Protein AF-E3GMN7-F1 (afdb_monomer_lite)

InterPro domains:
  IPR015797 NUDIX hydrolase-like domain superfamily [SSF55811] (8-38)

Radius of gyration: 14.88 Å; chains: 1; bounding box: 30×33×36 Å

Secondary structure (DSSP, 8-state):
---------EEEE--EETTEE--EEP-SSSSSTT-EE-EEEE----

Organism: NCBI:txid53442

pLDDT: mean 83.45, std 13.3, range [49.19, 96.94]

Sequence (46 aa):
MKERYKTPSAVFAIFFKNNQVLLQKRQNTGYMDGYYDFAASPRRTK

Structure (mmCIF, N/CA/C/O backbone):
data_AF-E3GMN7-F1
#
_entry.id   AF-E3GMN7-F1
#
loop_
_atom_site.group_PDB
_atom_site.id
_atom_site.type_symbol
_atom_site.label_atom_id
_atom_site.label_alt_id
_atom_site.label_comp_id
_atom_site.label_asym_id
_atom_site.label_entity_id
_atom_site.label_seq_id
_atom_site.pdbx_PDB_ins_code
_atom_site.Cartn_x
_atom_site.Cartn_y
_atom_site.Cartn_z
_atom_site.occupancy
_atom_site.B_iso_or_equiv
_atom_site.auth_seq_id
_atom_site.auth_comp_id
_atom_site.auth_asym_id
_atom_site.auth_atom_id
_atom_site.pdbx_PDB_model_num
ATOM 1 N N . MET A 1 1 ? 14.931 -23.010 -24.317 1.00 49.19 1 MET A N 1
ATOM 2 C CA . MET A 1 1 ? 14.262 -22.958 -22.997 1.00 49.19 1 MET A CA 1
ATOM 3 C C . MET A 1 1 ? 13.203 -21.871 -23.055 1.00 49.19 1 MET A C 1
ATOM 5 O O . MET A 1 1 ? 13.547 -20.739 -23.348 1.00 49.19 1 MET A O 1
ATOM 9 N N . LYS A 1 2 ? 11.921 -22.215 -22.890 1.00 58.91 2 LYS A N 1
ATOM 10 C CA . LYS A 1 2 ? 10.816 -21.246 -22.931 1.00 58.91 2 LYS A CA 1
ATOM 11 C C . LYS A 1 2 ? 10.797 -20.531 -21.577 1.00 58.91 2 LYS A C 1
ATOM 13 O O . LYS A 1 2 ? 10.431 -21.154 -20.583 1.00 58.91 2 LYS A O 1
ATOM 18 N N . GLU A 1 3 ? 11.269 -19.288 -21.509 1.00 65.00 3 GLU A N 1
ATOM 19 C CA . GLU A 1 3 ? 11.167 -18.495 -20.281 1.00 65.00 3 GLU A CA 1
ATOM 20 C C . GLU A 1 3 ? 9.690 -18.377 -19.897 1.00 65.00 3 GLU A C 1
ATOM 22 O O . GLU A 1 3 ? 8.861 -17.853 -20.640 1.00 65.00 3 GLU A O 1
ATOM 27 N N . ARG A 1 4 ? 9.328 -18.941 -18.745 1.00 70.56 4 ARG A N 1
ATOM 28 C CA . ARG A 1 4 ? 7.986 -18.784 -18.194 1.00 70.56 4 ARG A CA 1
ATOM 29 C C . ARG A 1 4 ? 7.899 -17.343 -17.705 1.00 70.56 4 ARG A C 1
ATOM 31 O O . ARG A 1 4 ? 8.580 -17.008 -16.739 1.00 70.56 4 ARG A O 1
ATOM 38 N N . TYR A 1 5 ? 7.097 -16.506 -18.364 1.00 65.88 5 TYR A N 1
ATOM 39 C CA . TYR A 1 5 ? 6.831 -15.138 -17.916 1.00 65.88 5 TYR A CA 1
ATOM 40 C C . TYR A 1 5 ? 6.383 -15.169 -16.450 1.00 65.88 5 TYR A C 1
ATOM 42 O O . TYR A 1 5 ? 5.280 -15.615 -16.129 1.00 65.88 5 TYR A O 1
ATOM 50 N N . LYS A 1 6 ? 7.268 -14.757 -15.538 1.00 71.19 6 LYS A N 1
ATOM 51 C CA . LYS A 1 6 ? 6.932 -14.598 -14.125 1.00 71.19 6 LYS A CA 1
ATOM 52 C C . LYS A 1 6 ? 6.180 -13.282 -14.005 1.00 71.19 6 LYS A C 1
ATOM 54 O O . LYS A 1 6 ? 6.794 -12.221 -13.987 1.00 71.19 6 LYS A O 1
ATOM 59 N N . THR A 1 7 ? 4.855 -13.342 -13.944 1.00 79.19 7 THR A N 1
ATOM 60 C CA . THR A 1 7 ? 4.054 -12.165 -13.605 1.00 79.19 7 THR A CA 1
ATOM 61 C C . THR A 1 7 ? 4.350 -11.786 -12.153 1.00 79.19 7 THR A C 1
ATOM 63 O O . THR A 1 7 ? 4.096 -12.610 -11.262 1.00 79.19 7 THR A O 1
ATOM 66 N N . PRO A 1 8 ? 4.896 -10.587 -11.876 1.00 80.69 8 PRO A N 1
ATOM 67 C CA . PRO A 1 8 ? 5.062 -10.133 -10.506 1.00 80.69 8 PRO A CA 1
ATOM 68 C C . PRO A 1 8 ? 3.684 -10.094 -9.845 1.00 80.69 8 PRO A C 1
ATOM 70 O O . PRO A 1 8 ? 2.734 -9.535 -10.387 1.00 80.69 8 PRO A O 1
ATOM 73 N N . SER A 1 9 ? 3.567 -10.743 -8.691 1.00 83.00 9 SER A N 1
ATOM 74 C CA . SER A 1 9 ? 2.341 -10.752 -7.895 1.00 83.00 9 SER A CA 1
ATOM 75 C C . SER A 1 9 ? 2.606 -10.049 -6.573 1.00 83.00 9 SER A C 1
ATOM 77 O O . SER A 1 9 ? 3.636 -10.268 -5.928 1.00 83.00 9 SER A O 1
ATOM 79 N N . ALA A 1 10 ? 1.674 -9.189 -6.183 1.00 84.75 10 ALA A N 1
ATOM 80 C CA . ALA A 1 10 ? 1.696 -8.473 -4.920 1.00 84.75 10 ALA A CA 1
ATOM 81 C C . ALA A 1 10 ? 0.464 -8.863 -4.108 1.00 84.75 10 ALA A C 1
ATOM 83 O O . ALA A 1 10 ? -0.617 -9.055 -4.666 1.00 84.75 10 ALA A O 1
ATOM 84 N N . VAL A 1 11 ? 0.644 -8.990 -2.796 1.00 86.88 11 VAL A N 1
ATOM 85 C CA . VAL A 1 11 ? -0.453 -9.219 -1.857 1.00 86.88 11 VAL A CA 1
ATOM 86 C C . VAL A 1 11 ? -0.608 -7.970 -1.005 1.00 86.88 11 VAL A C 1
ATOM 88 O O . VAL A 1 11 ? 0.381 -7.443 -0.492 1.00 86.88 11 VAL A O 1
ATOM 91 N N . PHE A 1 12 ? -1.849 -7.517 -0.861 1.00 89.50 12 PHE A N 1
ATOM 92 C CA . PHE A 1 12 ? -2.215 -6.372 -0.038 1.00 89.50 12 PHE A CA 1
ATOM 93 C C . PHE A 1 12 ? -3.018 -6.859 1.163 1.00 89.50 12 PHE A C 1
ATOM 95 O O . PHE A 1 12 ? -4.009 -7.572 1.002 1.00 89.50 12 PHE A O 1
ATOM 102 N N . ALA A 1 13 ? -2.592 -6.476 2.362 1.00 89.88 13 ALA A N 1
ATOM 103 C CA . ALA A 1 13 ? -3.365 -6.673 3.575 1.00 89.88 13 ALA A CA 1
ATOM 104 C C . ALA A 1 13 ? -4.251 -5.445 3.812 1.00 89.88 13 ALA A C 1
ATOM 106 O O . ALA A 1 13 ? -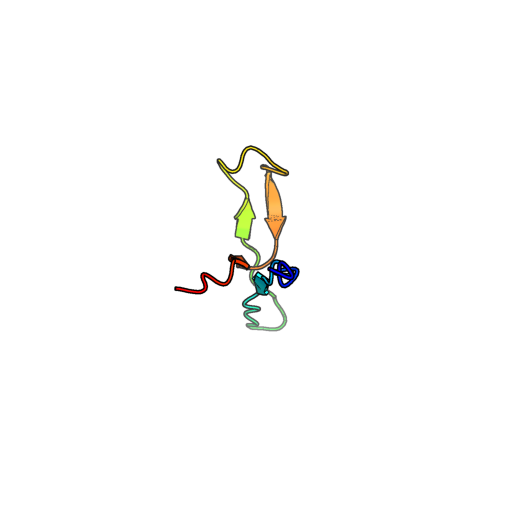3.767 -4.311 3.820 1.00 89.88 13 ALA A O 1
ATOM 107 N N . ILE A 1 14 ? -5.547 -5.681 4.014 1.00 93.62 14 ILE A N 1
ATOM 108 C CA . ILE A 1 14 ? -6.528 -4.632 4.294 1.00 93.62 14 ILE A CA 1
ATOM 109 C C . ILE A 1 14 ? -7.083 -4.873 5.693 1.00 93.62 14 ILE A C 1
ATOM 111 O O . ILE A 1 14 ? -7.674 -5.917 5.963 1.00 93.62 14 ILE A O 1
ATOM 115 N N . PHE A 1 15 ? -6.881 -3.903 6.582 1.00 93.62 15 PHE A N 1
ATOM 116 C CA . PHE A 1 15 ? -7.349 -3.973 7.963 1.00 93.62 15 PHE A CA 1
ATOM 117 C C . PHE A 1 15 ? -8.500 -2.999 8.171 1.00 93.62 15 PHE A C 1
ATOM 119 O O 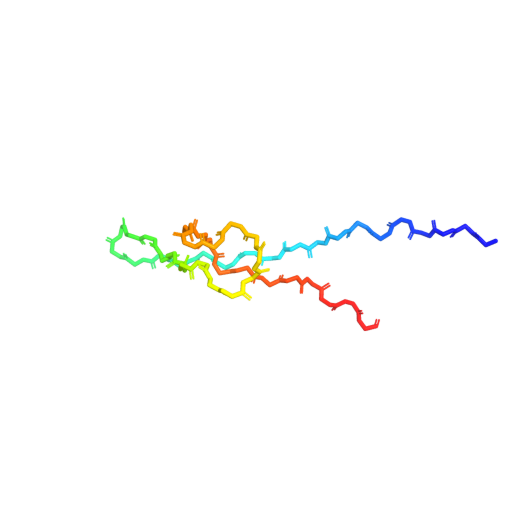. PHE A 1 15 ? -8.363 -1.809 7.884 1.00 93.62 15 PHE A O 1
ATOM 126 N N . PHE A 1 16 ? -9.603 -3.509 8.715 1.00 96.50 16 PHE A N 1
ATOM 127 C CA . PHE A 1 16 ? -10.792 -2.730 9.038 1.00 96.50 16 PHE A CA 1
ATOM 128 C C . PHE A 1 16 ? -11.005 -2.674 10.548 1.00 96.50 16 PHE A C 1
ATOM 130 O O . PHE A 1 16 ? -10.882 -3.686 11.239 1.00 96.50 16 PHE A O 1
ATOM 137 N N . LYS A 1 17 ? -11.364 -1.497 11.061 1.00 96.56 17 LYS A N 1
ATOM 138 C CA . LYS A 1 17 ? -11.791 -1.306 12.452 1.00 96.56 17 LYS A CA 1
ATOM 139 C C . LYS A 1 17 ? -12.723 -0.106 12.532 1.00 96.56 17 LYS A C 1
ATOM 141 O O . LYS A 1 17 ? -12.388 0.944 12.006 1.00 96.56 17 LYS A O 1
ATOM 146 N N . ASN A 1 18 ? -13.872 -0.244 13.195 1.00 96.94 18 ASN A N 1
ATOM 147 C CA . ASN A 1 18 ? -14.818 0.858 13.435 1.00 96.94 18 ASN A CA 1
ATOM 148 C C . ASN A 1 18 ? -15.151 1.682 12.172 1.00 96.94 18 ASN A C 1
ATOM 150 O O . ASN A 1 18 ? -15.102 2.908 12.198 1.00 96.94 18 ASN A O 1
ATOM 154 N N . ASN A 1 19 ? -15.456 1.008 11.057 1.00 96.12 19 ASN A N 1
ATOM 155 C CA . ASN A 1 19 ? -15.737 1.637 9.758 1.00 96.12 19 ASN A CA 1
ATOM 156 C C . ASN A 1 19 ? -14.579 2.480 9.173 1.00 96.12 19 ASN A C 1
ATOM 158 O O . ASN A 1 19 ? -14.791 3.333 8.316 1.00 96.12 19 ASN A O 1
ATOM 162 N N . GLN A 1 20 ? -13.350 2.240 9.630 1.00 96.19 20 GLN A N 1
ATOM 163 C CA . GLN A 1 20 ? -12.123 2.840 9.115 1.00 96.19 20 GLN A CA 1
ATOM 164 C C . GLN A 1 20 ? -11.215 1.759 8.529 1.00 96.19 20 GLN A C 1
ATOM 166 O O . GLN A 1 20 ? -11.269 0.594 8.936 1.00 96.19 20 GLN A O 1
ATOM 171 N N . VAL A 1 21 ? -10.361 2.166 7.589 1.00 95.75 21 VAL A N 1
ATOM 172 C CA . VAL A 1 21 ? -9.349 1.313 6.966 1.00 95.75 21 VAL A CA 1
ATOM 173 C C . VAL A 1 21 ? -7.952 1.819 7.304 1.00 95.75 21 VAL A C 1
ATOM 175 O O . VAL A 1 21 ? -7.703 3.025 7.290 1.00 95.75 21 VAL A O 1
ATOM 178 N N . LEU A 1 22 ? -7.042 0.901 7.625 1.00 95.12 22 LEU A N 1
ATOM 179 C CA . LEU A 1 22 ? -5.648 1.246 7.886 1.00 95.12 22 LEU A CA 1
ATOM 180 C C . LEU A 1 22 ? -4.872 1.356 6.569 1.00 95.12 22 LEU A C 1
ATOM 182 O O . LEU A 1 22 ? -4.829 0.404 5.788 1.00 95.12 22 LEU A O 1
ATOM 186 N N . LEU A 1 23 ? -4.216 2.497 6.374 1.00 94.50 23 LEU A N 1
ATOM 187 C CA . LEU A 1 23 ? -3.282 2.752 5.279 1.00 94.50 23 LEU A CA 1
ATOM 188 C C . LEU A 1 23 ? -1.890 3.026 5.851 1.00 94.50 23 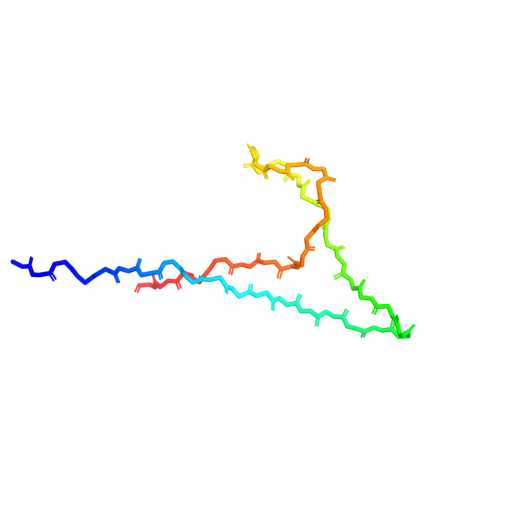LEU A C 1
ATOM 190 O O . LEU A 1 23 ? -1.759 3.595 6.936 1.00 94.50 23 LEU A O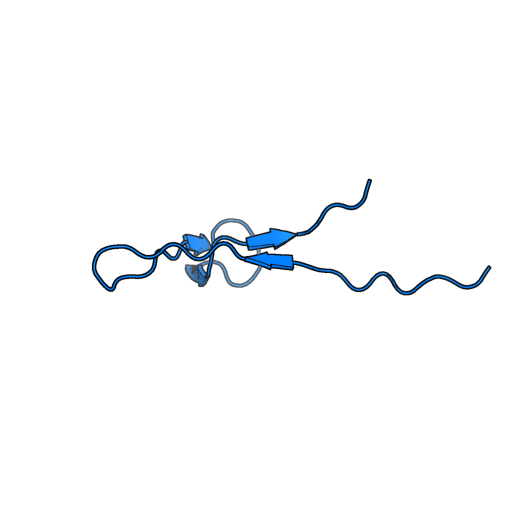 1
ATOM 194 N N . GLN A 1 24 ? -0.850 2.653 5.113 1.00 92.75 24 GLN A N 1
ATOM 195 C CA . GLN A 1 24 ? 0.529 3.026 5.414 1.00 92.75 24 GLN A CA 1
ATOM 196 C C . GLN A 1 24 ? 0.946 4.216 4.543 1.00 92.75 24 GLN A C 1
ATOM 198 O O . GLN A 1 24 ? 0.509 4.348 3.401 1.00 92.75 24 GLN A O 1
ATOM 203 N N . LYS A 1 25 ? 1.804 5.089 5.077 1.00 93.62 25 LYS A N 1
ATOM 204 C CA . LYS A 1 25 ? 2.446 6.150 4.295 1.00 93.62 25 LYS A CA 1
ATOM 205 C C . LYS A 1 25 ? 3.766 5.627 3.740 1.00 93.62 25 LYS A C 1
ATOM 207 O O . LYS A 1 25 ? 4.619 5.168 4.498 1.00 93.62 25 LYS A O 1
ATOM 212 N N . ARG A 1 26 ? 3.937 5.712 2.425 1.00 91.38 26 ARG A N 1
ATOM 213 C CA . ARG A 1 26 ? 5.144 5.254 1.733 1.00 91.38 26 ARG A CA 1
ATOM 214 C C . ARG A 1 26 ? 6.325 6.163 2.068 1.00 91.38 26 ARG A C 1
ATOM 216 O O . ARG A 1 26 ? 6.195 7.389 2.030 1.00 91.38 26 ARG A O 1
ATOM 223 N N . GLN A 1 27 ? 7.464 5.561 2.393 1.00 93.62 27 GLN A N 1
ATOM 224 C CA . GLN A 1 27 ? 8.699 6.272 2.715 1.00 93.62 27 GLN A CA 1
ATOM 225 C C . GLN A 1 27 ? 9.920 5.461 2.277 1.00 93.62 27 GLN A C 1
ATOM 227 O O . GLN A 1 27 ? 9.933 4.238 2.418 1.00 93.62 27 GLN A O 1
ATOM 232 N N . ASN A 1 28 ? 10.955 6.156 1.800 1.00 90.88 28 ASN A N 1
ATOM 233 C CA . ASN A 1 28 ? 12.247 5.588 1.402 1.00 90.88 28 ASN A CA 1
ATOM 234 C C . ASN A 1 28 ? 12.154 4.508 0.311 1.00 90.88 28 ASN A C 1
ATOM 236 O O . ASN A 1 28 ? 12.990 3.607 0.255 1.00 90.88 28 ASN A O 1
ATOM 240 N N . THR A 1 29 ? 11.136 4.571 -0.548 1.00 86.06 29 THR A N 1
ATOM 241 C CA . THR A 1 29 ? 10.981 3.627 -1.661 1.00 86.06 29 THR A CA 1
ATOM 242 C C . THR A 1 29 ? 11.568 4.170 -2.962 1.00 86.06 29 THR A C 1
ATOM 244 O O . THR A 1 29 ? 11.798 3.398 -3.890 1.00 86.06 29 THR A O 1
ATOM 247 N N . GLY A 1 30 ? 11.787 5.491 -3.054 1.00 89.31 30 GLY A N 1
ATOM 248 C CA . GLY A 1 30 ? 12.187 6.164 -4.292 1.00 89.31 30 GLY A CA 1
ATOM 249 C C . GLY A 1 30 ? 11.065 6.243 -5.335 1.00 89.31 30 GLY A C 1
ATOM 250 O O . GLY A 1 30 ? 11.287 6.738 -6.437 1.00 89.31 30 GLY A O 1
ATOM 251 N N . TYR A 1 31 ? 9.857 5.769 -5.003 1.00 83.25 31 TYR A N 1
ATOM 252 C CA . TYR A 1 31 ? 8.700 5.738 -5.894 1.00 83.25 31 TYR A CA 1
ATOM 253 C C . TYR A 1 31 ? 7.394 5.989 -5.126 1.00 83.25 31 TYR A C 1
ATOM 255 O O . TYR A 1 31 ? 6.959 5.171 -4.312 1.00 83.25 31 TYR A O 1
ATOM 263 N N . MET A 1 32 ? 6.720 7.103 -5.433 1.00 90.19 32 MET A N 1
ATOM 264 C CA . MET A 1 32 ? 5.486 7.541 -4.754 1.00 90.19 32 MET A CA 1
ATOM 265 C C . MET A 1 32 ? 5.641 7.689 -3.229 1.00 90.19 32 MET A C 1
ATOM 267 O O . MET A 1 32 ? 4.717 7.402 -2.468 1.00 90.19 32 MET A O 1
ATOM 271 N N . ASP A 1 33 ? 6.809 8.128 -2.760 1.00 92.88 33 ASP A N 1
ATOM 272 C CA . ASP A 1 33 ? 6.990 8.462 -1.347 1.00 92.88 33 ASP A CA 1
ATOM 273 C C . ASP A 1 33 ? 6.048 9.613 -0.947 1.00 92.88 33 ASP A C 1
ATOM 275 O O . ASP A 1 33 ? 5.774 10.526 -1.726 1.00 92.88 33 ASP A O 1
ATOM 279 N N . GLY A 1 34 ? 5.499 9.541 0.265 1.00 93.75 34 GLY A N 1
ATOM 280 C CA . GLY A 1 34 ? 4.501 10.484 0.770 1.00 93.75 34 GLY A CA 1
ATOM 281 C C . GLY A 1 34 ? 3.042 10.107 0.492 1.00 93.75 34 GLY A C 1
ATOM 282 O O 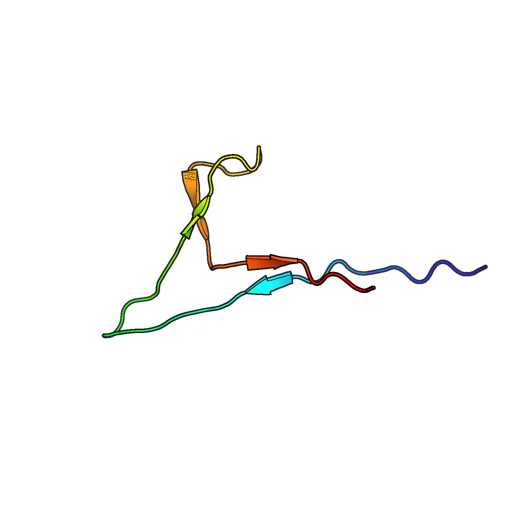. GLY A 1 34 ? 2.163 10.632 1.177 1.00 93.75 34 GLY A O 1
ATOM 283 N N . TYR A 1 35 ? 2.781 9.179 -0.434 1.00 94.56 35 TYR A N 1
ATOM 284 C CA . TYR A 1 35 ? 1.435 8.683 -0.741 1.00 94.56 35 TYR A CA 1
ATOM 285 C C . TYR A 1 35 ? 0.994 7.618 0.270 1.00 94.56 35 TYR A C 1
ATOM 287 O O . TYR A 1 35 ? 1.825 6.940 0.880 1.00 94.56 35 TYR A O 1
ATOM 295 N N . TYR A 1 36 ? -0.321 7.466 0.433 1.00 92.94 36 TYR A N 1
ATOM 296 C CA . TYR A 1 36 ? -0.912 6.402 1.243 1.00 92.94 36 TYR A CA 1
ATOM 297 C C . TYR A 1 36 ? -1.245 5.184 0.379 1.00 92.94 36 TYR A C 1
ATOM 299 O O . TYR A 1 36 ? -1.852 5.331 -0.681 1.00 92.94 36 TYR A O 1
ATOM 307 N N . ASP A 1 37 ? -0.883 3.988 0.842 1.00 90.81 37 ASP A N 1
ATOM 308 C CA . ASP A 1 37 ? -1.291 2.722 0.230 1.00 90.81 37 ASP A CA 1
ATOM 309 C C . ASP A 1 37 ? -1.681 1.667 1.279 1.00 90.81 37 ASP A C 1
ATOM 311 O O . ASP A 1 37 ? -1.568 1.876 2.490 1.00 90.81 37 ASP A O 1
ATOM 315 N N . PHE A 1 38 ? -2.214 0.538 0.814 1.00 90.44 38 PHE A N 1
ATOM 316 C CA . PHE A 1 38 ? -2.424 -0.625 1.672 1.00 90.44 38 PHE A CA 1
ATOM 317 C C . PHE A 1 38 ? -1.091 -1.302 1.966 1.00 90.44 38 PHE A C 1
ATOM 319 O O . PHE A 1 38 ? -0.204 -1.317 1.115 1.00 90.44 38 PHE A O 1
ATOM 326 N N . ALA A 1 39 ? -0.988 -1.940 3.133 1.00 84.50 39 ALA A N 1
ATOM 327 C CA . ALA A 1 39 ? 0.177 -2.735 3.497 1.00 84.50 39 ALA A CA 1
ATOM 328 C C . ALA A 1 39 ? 0.441 -3.813 2.431 1.00 84.50 39 ALA A C 1
ATOM 330 O O . ALA A 1 39 ? -0.264 -4.821 2.353 1.00 84.50 39 ALA A O 1
ATOM 331 N N . ALA A 1 40 ? 1.439 -3.570 1.583 1.00 81.06 40 ALA A N 1
ATOM 332 C CA . ALA A 1 40 ? 1.750 -4.382 0.416 1.00 81.06 40 ALA A CA 1
ATOM 333 C C . ALA A 1 40 ? 3.063 -5.137 0.618 1.00 81.06 40 ALA A C 1
ATOM 335 O O . ALA A 1 40 ? 4.055 -4.563 1.069 1.00 81.06 40 ALA A O 1
ATOM 336 N N . SER A 1 41 ? 3.098 -6.411 0.224 1.00 73.50 41 SER A N 1
ATOM 337 C CA . SER A 1 41 ? 4.339 -7.183 0.161 1.00 73.50 41 SER A CA 1
ATOM 338 C C . SER A 1 41 ? 4.433 -7.940 -1.167 1.00 73.50 41 SER A C 1
ATOM 340 O O . SER A 1 41 ? 3.481 -8.634 -1.550 1.00 73.50 41 SER A O 1
ATOM 342 N N . PRO A 1 42 ? 5.550 -7.817 -1.909 1.00 67.25 42 PRO A N 1
ATOM 343 C CA . PRO A 1 42 ? 5.760 -8.609 -3.111 1.00 67.25 42 PRO A CA 1
ATOM 344 C C . PRO A 1 42 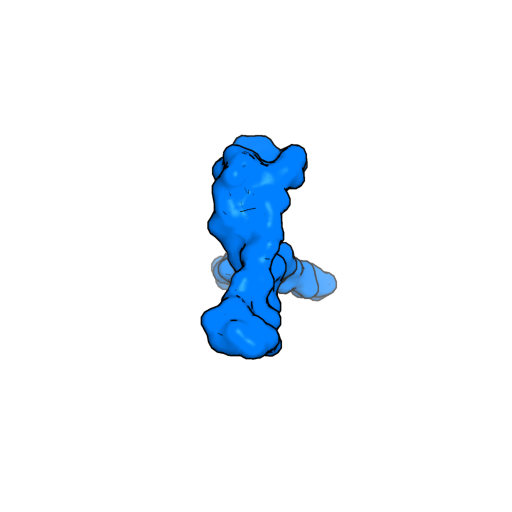? 5.896 -10.088 -2.739 1.00 67.25 42 PRO A C 1
ATOM 346 O O . PRO A 1 42 ? 6.604 -10.456 -1.797 1.00 67.25 42 PRO A O 1
ATOM 349 N N . ARG A 1 43 ? 5.258 -10.972 -3.510 1.00 63.69 43 ARG A N 1
ATOM 350 C CA . ARG A 1 43 ? 5.383 -12.413 -3.288 1.00 63.69 43 ARG A CA 1
ATOM 351 C C . ARG A 1 43 ? 6.774 -12.881 -3.723 1.00 63.69 43 ARG A C 1
ATOM 353 O O . ARG A 1 43 ? 7.032 -13.059 -4.913 1.00 63.69 43 ARG A O 1
ATOM 360 N N . ARG A 1 44 ? 7.670 -13.143 -2.766 1.00 60.56 44 ARG A N 1
ATOM 361 C CA . ARG A 1 44 ? 8.927 -13.856 -3.046 1.00 60.56 44 ARG A CA 1
ATOM 362 C C . ARG A 1 44 ? 8.626 -15.330 -3.324 1.00 60.56 44 ARG A C 1
ATOM 364 O O . ARG A 1 44 ? 8.161 -16.050 -2.446 1.00 60.56 44 ARG A O 1
ATOM 371 N N . THR A 1 45 ? 8.895 -15.772 -4.549 1.00 59.56 45 THR A N 1
ATOM 372 C CA . THR A 1 45 ? 9.016 -17.199 -4.877 1.00 59.56 45 THR A CA 1
ATOM 373 C C . THR A 1 45 ? 10.472 -17.597 -4.635 1.00 59.56 45 THR A C 1
ATOM 375 O O . THR A 1 45 ? 11.365 -16.945 -5.173 1.00 59.56 45 THR A O 1
ATOM 378 N N . LYS A 1 46 ? 10.697 -18.570 -3.741 1.00 52.56 46 LYS A N 1
ATOM 379 C CA . LYS A 1 46 ? 12.013 -19.195 -3.532 1.00 52.56 46 LYS A CA 1
ATOM 380 C C . LYS A 1 46 ? 12.399 -20.029 -4.748 1.00 52.56 46 LYS A C 1
ATOM 382 O O . LYS A 1 46 ? 11.469 -20.572 -5.387 1.00 52.56 46 LYS A O 1
#

Foldseek 3Di:
DPPDPDDWDKDFDWDDDPNDIDWDAADPPVPNHRDTDGPMDTDDDD